Protein AF-A0A2S4K2B9-F1 (afdb_monomer_lite)

pLDDT: mean 93.17, std 3.6, range [71.62, 97.38]

Sequence (94 aa):
MKNYIDRHRDDYGVEPICRVLQMAPSCYWRHAARQRNPQLRSQRAQRDECLKADIQRVWHANWQVYGADKVWLQMNREGIPVARCTVERLMRAM

Foldseek 3Di:
DLVVCVVCCVPPNNVVVCVVVVHDSVVSVLVVCCVVPVVSDDPVSVVLVVVLVLLVVQCVVVVNPDDLVRSQVVCVVVVNDDDSVSSNVSVVVD

Structure (mmCIF, N/CA/C/O backbone):
data_AF-A0A2S4K2B9-F1
#
_entry.id   AF-A0A2S4K2B9-F1
#
loop_
_atom_site.group_PDB
_atom_site.id
_atom_site.type_symbol
_atom_site.label_atom_id
_atom_site.label_alt_id
_atom_site.label_comp_id
_atom_site.label_asym_id
_atom_site.label_entity_id
_atom_site.label_seq_id
_atom_site.pdbx_PDB_ins_code
_atom_site.Cartn_x
_atom_site.Cartn_y
_atom_site.Cartn_z
_atom_site.occupancy
_atom_site.B_iso_or_equiv
_atom_site.auth_seq_id
_atom_site.auth_comp_id
_atom_site.auth_asym_id
_atom_site.auth_atom_id
_atom_site.pdbx_PDB_model_num
ATOM 1 N N . MET A 1 1 ? 8.051 7.117 -14.618 1.00 71.62 1 MET A N 1
ATOM 2 C CA . MET A 1 1 ? 9.029 6.399 -15.469 1.00 71.62 1 MET A CA 1
ATOM 3 C C . MET A 1 1 ? 8.404 5.208 -16.191 1.00 71.62 1 MET A C 1
ATOM 5 O O . MET A 1 1 ? 8.391 5.217 -17.407 1.00 71.62 1 MET A O 1
ATOM 9 N N . LYS A 1 2 ? 7.813 4.224 -15.496 1.00 82.31 2 LYS A N 1
ATOM 10 C CA . LYS A 1 2 ? 7.212 3.040 -16.152 1.00 82.31 2 LYS A CA 1
ATOM 11 C C . LYS A 1 2 ? 5.943 3.365 -16.958 1.00 82.31 2 LYS A C 1
ATOM 13 O O . LYS A 1 2 ? 5.883 2.991 -18.117 1.00 82.31 2 LYS A O 1
ATOM 18 N N . ASN A 1 3 ? 5.069 4.228 -16.426 1.00 86.31 3 ASN A N 1
ATOM 19 C CA . ASN A 1 3 ? 3.904 4.756 -17.159 1.00 86.31 3 ASN A CA 1
ATOM 20 C C . ASN A 1 3 ? 4.271 5.481 -18.471 1.00 86.31 3 ASN A C 1
ATOM 22 O O . ASN A 1 3 ? 3.451 5.553 -19.376 1.00 86.31 3 ASN A O 1
ATOM 26 N N . TYR A 1 4 ? 5.480 6.049 -18.569 1.00 90.19 4 TYR A N 1
ATOM 27 C CA . TYR A 1 4 ? 5.950 6.684 -19.805 1.00 90.19 4 TYR A CA 1
ATOM 28 C C . TYR A 1 4 ? 6.282 5.627 -20.865 1.00 90.19 4 TYR A C 1
ATOM 30 O O . TYR A 1 4 ? 5.860 5.755 -22.007 1.00 90.19 4 TYR A O 1
ATOM 38 N N . ILE A 1 5 ? 6.961 4.545 -20.468 1.00 89.12 5 ILE A N 1
ATOM 39 C CA . ILE A 1 5 ? 7.230 3.399 -21.349 1.00 89.12 5 ILE A CA 1
ATOM 40 C C . ILE A 1 5 ? 5.911 2.778 -21.806 1.00 89.12 5 ILE A C 1
ATOM 42 O O . ILE A 1 5 ? 5.743 2.536 -22.990 1.00 89.12 5 ILE A O 1
ATOM 46 N N . ASP A 1 6 ? 4.956 2.576 -20.893 1.00 90.50 6 ASP A N 1
ATOM 47 C CA . ASP A 1 6 ? 3.651 1.994 -21.232 1.00 90.50 6 ASP A CA 1
ATOM 48 C C . ASP A 1 6 ? 2.881 2.826 -22.263 1.00 90.50 6 ASP A C 1
ATOM 50 O O . ASP A 1 6 ? 2.197 2.257 -23.103 1.00 90.50 6 ASP A O 1
ATOM 54 N N . ARG A 1 7 ? 3.017 4.157 -22.226 1.00 93.62 7 ARG A N 1
ATOM 55 C CA . ARG A 1 7 ? 2.350 5.066 -23.166 1.00 93.62 7 ARG A CA 1
ATOM 56 C C . ARG A 1 7 ? 2.995 5.093 -24.553 1.00 93.62 7 ARG A C 1
ATOM 58 O O . ARG A 1 7 ? 2.294 5.340 -25.520 1.00 93.62 7 ARG A O 1
ATOM 65 N N . HIS A 1 8 ? 4.306 4.883 -24.638 1.00 92.56 8 HIS A N 1
ATOM 66 C CA . HIS A 1 8 ? 5.084 5.125 -25.860 1.00 92.56 8 HIS A CA 1
ATOM 67 C C . HIS A 1 8 ? 5.742 3.865 -26.443 1.00 92.56 8 HIS A C 1
ATOM 69 O O . HIS A 1 8 ? 6.472 3.933 -27.432 1.00 92.56 8 HIS A O 1
ATOM 75 N N . ARG A 1 9 ? 5.507 2.698 -25.832 1.00 90.69 9 ARG A N 1
ATOM 76 C CA . ARG A 1 9 ? 6.062 1.411 -26.277 1.00 90.69 9 ARG A CA 1
ATOM 77 C C . ARG A 1 9 ?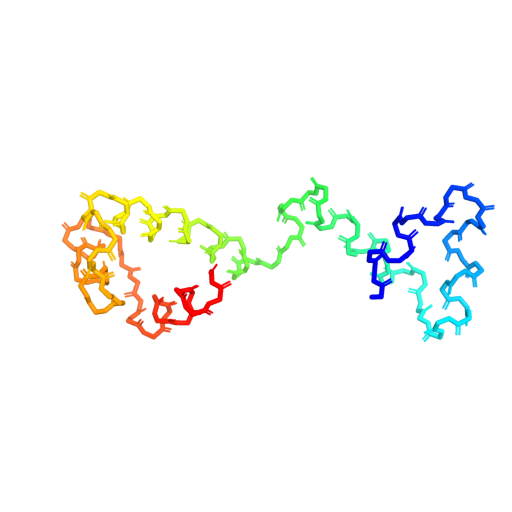 5.586 0.986 -27.663 1.00 90.69 9 ARG A C 1
ATOM 79 O O . ARG A 1 9 ? 6.320 0.244 -28.305 1.00 90.69 9 ARG A O 1
ATOM 86 N N . ASP A 1 10 ? 4.405 1.423 -28.092 1.00 92.94 10 ASP A N 1
ATOM 87 C CA . ASP A 1 10 ? 3.850 1.063 -29.401 1.00 92.94 10 ASP A CA 1
ATOM 88 C C . ASP A 1 10 ? 4.473 1.911 -30.524 1.00 92.94 10 ASP A C 1
ATOM 90 O O . ASP A 1 10 ? 4.664 1.411 -31.628 1.00 92.94 10 ASP A O 1
ATOM 94 N N . ASP A 1 11 ? 4.899 3.142 -30.211 1.00 94.81 11 ASP A N 1
ATOM 95 C CA . ASP A 1 11 ? 5.535 4.057 -31.167 1.00 94.81 11 ASP A CA 1
ATOM 96 C C . ASP A 1 11 ? 7.048 3.811 -31.305 1.00 94.81 11 ASP A C 1
ATOM 98 O O . ASP A 1 11 ? 7.588 3.804 -32.410 1.00 94.81 11 ASP A O 1
ATOM 102 N N . TYR A 1 12 ? 7.756 3.623 -30.182 1.00 92.31 12 TYR A N 1
ATOM 103 C CA . TYR A 1 12 ? 9.230 3.579 -30.162 1.00 92.31 12 TYR A CA 1
ATOM 104 C C . TYR A 1 12 ? 9.817 2.236 -29.717 1.00 92.31 12 TYR A C 1
ATOM 106 O O . TYR A 1 12 ? 11.032 2.048 -29.772 1.00 92.31 12 TYR A O 1
ATOM 114 N N . GLY A 1 13 ? 8.992 1.303 -29.243 1.00 92.31 13 GLY A N 1
ATOM 115 C CA . GLY A 1 13 ? 9.466 0.074 -28.614 1.00 92.31 13 GLY A CA 1
ATOM 116 C C . GLY A 1 13 ? 10.023 0.287 -27.199 1.00 92.31 13 GLY A C 1
ATOM 117 O O . GLY A 1 13 ? 10.418 1.375 -26.784 1.00 92.31 13 GLY A O 1
ATOM 118 N N . VAL A 1 14 ? 10.069 -0.792 -26.417 1.00 92.50 14 VAL A N 1
ATOM 119 C CA . VAL A 1 14 ? 10.499 -0.751 -25.007 1.00 92.50 14 VAL A CA 1
ATOM 120 C C . VAL A 1 14 ? 12.009 -0.528 -24.872 1.00 92.50 14 VAL A C 1
ATOM 122 O O . VAL A 1 14 ? 12.450 0.245 -24.025 1.00 92.50 14 VAL A O 1
ATOM 125 N N . GLU A 1 15 ? 12.818 -1.201 -25.692 1.00 93.00 15 GLU A N 1
ATOM 126 C CA . GLU A 1 15 ? 14.281 -1.192 -25.554 1.00 93.00 15 GLU A CA 1
ATOM 127 C C . GLU A 1 15 ? 14.924 0.180 -25.824 1.00 93.00 15 GLU A C 1
ATOM 129 O O . GLU A 1 15 ? 15.775 0.581 -25.022 1.00 93.00 15 GLU A O 1
ATOM 134 N N . PRO A 1 16 ? 14.519 0.948 -26.860 1.00 95.06 16 PRO A N 1
ATOM 135 C CA . PRO A 1 16 ? 15.058 2.289 -27.091 1.00 95.06 16 PRO A CA 1
ATOM 136 C C . PRO A 1 16 ? 14.736 3.256 -25.949 1.00 95.06 16 PRO A C 1
ATOM 138 O O . PRO A 1 16 ? 15.620 3.970 -25.473 1.00 95.06 16 PRO A O 1
ATOM 141 N N . ILE A 1 17 ? 13.501 3.218 -25.436 1.00 94.00 17 ILE A N 1
ATOM 142 C CA . ILE A 1 17 ? 13.084 4.037 -24.291 1.00 94.00 17 ILE A CA 1
ATOM 143 C C . ILE A 1 17 ? 13.891 3.657 -23.045 1.00 94.00 17 ILE A C 1
ATOM 145 O O . ILE A 1 17 ? 14.402 4.527 -22.337 1.00 94.00 17 ILE A O 1
ATOM 149 N N . CYS A 1 18 ? 14.046 2.356 -22.777 1.00 94.00 18 CYS A N 1
ATOM 150 C CA . CYS A 1 18 ? 14.832 1.872 -21.648 1.00 94.00 18 CYS A CA 1
ATOM 151 C C . CYS A 1 18 ? 16.301 2.312 -21.726 1.00 94.00 18 CYS A C 1
ATOM 153 O O . CYS A 1 18 ? 16.869 2.675 -20.696 1.00 94.00 18 CYS A O 1
ATOM 155 N N . ARG A 1 19 ? 16.894 2.343 -22.928 1.00 93.81 19 ARG A N 1
ATOM 156 C CA . ARG A 1 19 ? 18.267 2.818 -23.152 1.00 93.81 19 ARG A CA 1
ATOM 157 C C . ARG A 1 19 ? 18.432 4.293 -22.783 1.00 93.81 19 ARG A C 1
ATOM 159 O O . ARG A 1 19 ? 19.351 4.619 -22.039 1.00 93.81 19 ARG A O 1
ATOM 166 N N . VAL A 1 20 ? 17.538 5.165 -23.255 1.00 94.94 20 VAL A N 1
ATOM 167 C CA . VAL A 1 20 ? 17.583 6.612 -22.955 1.00 94.94 20 VAL A CA 1
ATOM 168 C C . VAL A 1 20 ? 17.393 6.871 -21.464 1.00 94.94 20 VAL A C 1
ATOM 170 O O . VAL A 1 20 ? 18.102 7.668 -20.860 1.00 94.94 20 VAL A O 1
ATOM 173 N N . LEU A 1 21 ? 16.462 6.145 -20.853 1.00 91.88 21 LEU A N 1
ATOM 174 C CA . LEU A 1 21 ? 16.161 6.245 -19.432 1.00 91.88 21 LEU A CA 1
ATOM 175 C C . LEU A 1 21 ? 17.163 5.488 -18.535 1.00 91.88 21 LEU A C 1
ATOM 177 O O . LEU A 1 21 ? 16.940 5.409 -17.328 1.00 91.88 21 LEU A O 1
ATOM 181 N N . GLN A 1 22 ? 18.230 4.919 -19.112 1.00 93.50 22 GLN A N 1
ATOM 182 C CA . GLN A 1 22 ? 19.279 4.160 -18.421 1.00 93.50 22 GLN A CA 1
ATOM 183 C C . GLN A 1 22 ? 18.733 3.058 -17.494 1.00 93.50 22 GLN A C 1
ATOM 185 O O . GLN A 1 22 ? 19.213 2.851 -16.380 1.00 93.50 22 GLN A O 1
ATOM 190 N N . MET A 1 23 ? 17.715 2.325 -17.954 1.00 91.50 23 MET A N 1
ATOM 191 C CA . MET A 1 23 ? 17.144 1.190 -17.230 1.00 91.50 23 MET A CA 1
ATOM 192 C C . MET A 1 23 ? 17.290 -0.107 -18.023 1.00 91.50 23 MET A C 1
ATOM 194 O O . MET A 1 23 ? 17.167 -0.127 -19.244 1.00 91.50 23 MET A O 1
ATOM 198 N N . ALA A 1 24 ? 17.462 -1.227 -17.324 1.00 92.81 24 ALA A N 1
ATOM 199 C CA . ALA A 1 24 ? 17.444 -2.532 -17.972 1.00 92.81 24 ALA A CA 1
ATOM 200 C C . ALA A 1 24 ? 16.019 -2.884 -18.466 1.00 92.81 24 ALA A C 1
ATOM 202 O O . ALA A 1 24 ? 15.080 -2.839 -17.659 1.00 92.81 24 ALA A O 1
ATOM 203 N N . PRO A 1 25 ? 15.829 -3.319 -19.730 1.00 92.94 25 PRO A N 1
ATOM 204 C CA . PRO A 1 25 ? 14.523 -3.762 -20.238 1.00 92.94 25 PRO A CA 1
ATOM 205 C C . PRO A 1 25 ? 13.897 -4.890 -19.404 1.00 92.94 25 PRO A C 1
ATOM 207 O O . PRO A 1 25 ? 12.684 -4.938 -19.200 1.00 92.94 25 PRO A O 1
ATOM 210 N N . SER A 1 26 ? 14.726 -5.769 -18.832 1.00 93.25 26 SER A N 1
ATOM 211 C CA . SER A 1 26 ? 14.285 -6.845 -17.935 1.00 93.25 26 SER A CA 1
ATOM 212 C C . SER A 1 26 ? 13.566 -6.325 -16.682 1.00 93.25 26 SER A C 1
ATOM 214 O O . SER A 1 26 ? 12.612 -6.950 -16.213 1.00 93.25 26 SER A O 1
ATOM 216 N N . CYS A 1 27 ? 13.954 -5.158 -16.157 1.00 90.94 27 CYS A N 1
ATOM 217 C CA . CYS A 1 27 ? 13.273 -4.516 -15.032 1.00 90.94 27 CYS A CA 1
ATOM 218 C C . CYS A 1 27 ? 11.866 -4.042 -15.411 1.00 90.94 27 CYS A C 1
ATOM 220 O O . CYS A 1 27 ? 10.940 -4.179 -14.603 1.00 90.94 27 CYS A O 1
ATOM 222 N N . TYR A 1 28 ? 11.693 -3.516 -16.627 1.00 92.19 28 TYR A N 1
ATOM 223 C CA . TYR A 1 28 ? 10.378 -3.145 -17.145 1.00 92.19 28 TYR A CA 1
ATOM 224 C C . TYR A 1 28 ? 9.499 -4.381 -17.326 1.00 92.19 28 TYR A C 1
ATOM 226 O O . TYR A 1 28 ? 8.419 -4.448 -16.741 1.00 92.19 28 TYR A O 1
ATOM 234 N N . TRP A 1 29 ? 9.983 -5.404 -18.033 1.00 91.81 29 TRP A N 1
ATOM 235 C CA . TRP A 1 29 ? 9.200 -6.616 -18.279 1.00 91.81 29 TRP A CA 1
ATOM 236 C C . TRP A 1 29 ? 8.828 -7.351 -16.992 1.00 91.81 29 TRP A C 1
ATOM 238 O O . TRP A 1 29 ? 7.691 -7.795 -16.852 1.00 91.81 29 TRP A O 1
ATOM 248 N N . ARG A 1 30 ? 9.727 -7.399 -16.000 1.00 91.69 30 ARG A N 1
ATOM 249 C CA . ARG A 1 30 ? 9.417 -7.929 -14.662 1.00 91.69 30 ARG A CA 1
ATOM 250 C C . ARG A 1 30 ? 8.307 -7.134 -13.973 1.00 91.69 30 ARG A C 1
ATOM 252 O O . ARG A 1 30 ? 7.459 -7.722 -13.306 1.00 91.69 30 ARG A O 1
ATOM 259 N N . HIS A 1 31 ? 8.299 -5.809 -14.108 1.00 89.62 31 HIS A N 1
ATOM 260 C CA . HIS A 1 31 ? 7.213 -4.982 -13.587 1.00 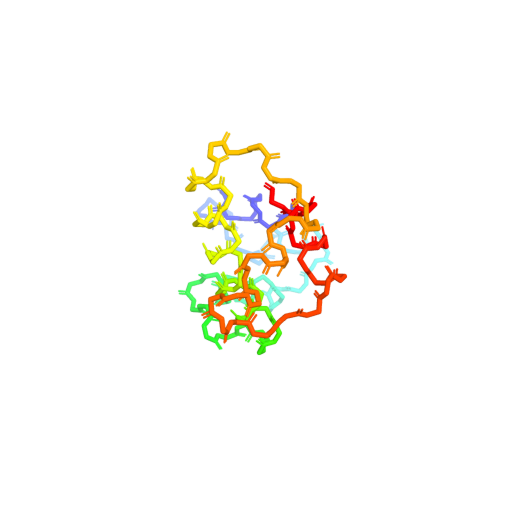89.62 31 HIS A CA 1
ATOM 261 C C . HIS A 1 31 ? 5.901 -5.232 -14.338 1.00 89.62 31 HIS A C 1
ATOM 263 O O . HIS A 1 31 ? 4.894 -5.510 -13.693 1.00 89.62 31 HIS A O 1
ATOM 269 N N . 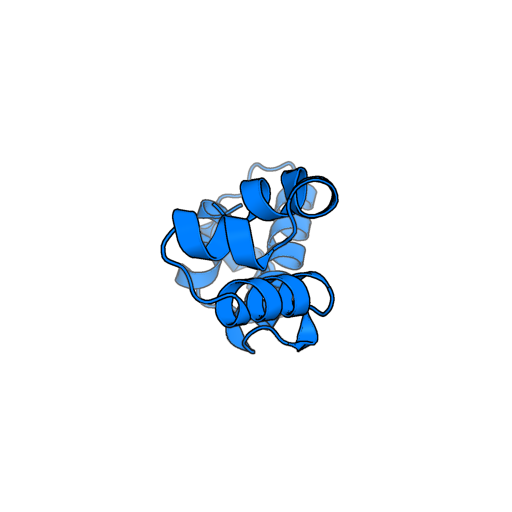ALA A 1 32 ? 5.922 -5.207 -15.671 1.00 90.94 32 ALA A N 1
ATOM 270 C CA . ALA A 1 32 ? 4.756 -5.471 -16.509 1.00 90.94 32 ALA A CA 1
ATOM 271 C C . ALA A 1 32 ? 4.171 -6.873 -16.259 1.00 90.94 32 ALA A C 1
ATOM 273 O O . ALA A 1 32 ? 2.955 -7.054 -16.266 1.00 90.94 32 ALA A O 1
ATOM 274 N 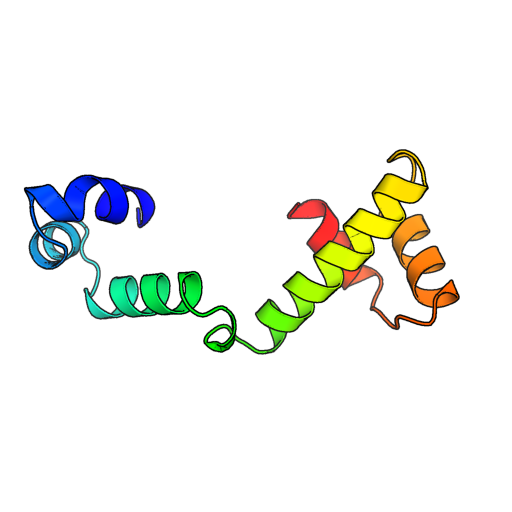N . ALA A 1 33 ? 5.015 -7.873 -15.991 1.00 91.31 33 ALA A N 1
ATOM 275 C CA . ALA A 1 33 ? 4.586 -9.214 -15.603 1.00 91.31 33 ALA A CA 1
ATOM 276 C C . ALA A 1 33 ? 3.897 -9.224 -14.228 1.00 91.31 33 ALA A C 1
ATOM 278 O O . ALA A 1 33 ? 2.838 -9.822 -14.089 1.00 91.31 33 ALA A O 1
ATOM 279 N N . ARG A 1 34 ? 4.438 -8.517 -13.225 1.00 91.69 34 ARG A N 1
ATOM 280 C CA . ARG A 1 34 ? 3.820 -8.383 -11.886 1.00 91.69 34 ARG A CA 1
ATOM 281 C C . ARG A 1 34 ? 2.522 -7.574 -11.871 1.00 91.69 34 ARG A C 1
ATOM 283 O O . ARG A 1 34 ? 1.745 -7.708 -10.926 1.00 91.69 34 ARG A O 1
ATOM 290 N N . GLN A 1 35 ? 2.324 -6.692 -12.850 1.00 87.25 35 GLN A N 1
ATOM 291 C CA . GLN A 1 35 ? 1.064 -5.970 -13.033 1.00 87.25 35 GLN A CA 1
ATOM 292 C C . GLN A 1 35 ? -0.004 -6.876 -13.643 1.00 87.25 35 GLN A C 1
ATOM 294 O O . GLN A 1 35 ? -1.116 -6.915 -13.134 1.00 87.25 35 GLN A O 1
ATOM 299 N N . ARG A 1 36 ? 0.356 -7.645 -14.680 1.00 88.81 36 ARG A N 1
ATOM 300 C CA . ARG A 1 36 ? -0.553 -8.599 -15.331 1.00 88.81 36 ARG A CA 1
ATOM 301 C C . ARG A 1 36 ? -0.907 -9.786 -14.437 1.00 88.81 36 ARG A C 1
ATOM 303 O O . ARG A 1 36 ? -2.066 -10.166 -14.370 1.00 88.81 36 ARG A O 1
ATOM 310 N N . ASN A 1 37 ? 0.081 -10.323 -13.723 1.00 90.44 37 ASN A N 1
ATOM 311 C CA . ASN A 1 37 ? -0.069 -11.483 -12.851 1.00 90.44 37 ASN A CA 1
ATOM 312 C C . ASN A 1 37 ? 0.281 -11.093 -11.406 1.00 90.44 37 ASN A C 1
ATOM 314 O O . ASN A 1 37 ? 1.456 -11.158 -11.017 1.00 90.44 37 ASN A O 1
ATOM 318 N N . PRO A 1 38 ? -0.715 -10.720 -10.580 1.00 86.50 38 PRO A N 1
ATOM 319 C CA . PRO A 1 38 ? -0.501 -10.364 -9.177 1.00 86.50 38 PRO A CA 1
ATOM 320 C C . PRO A 1 38 ? 0.190 -11.462 -8.352 1.00 86.50 38 PRO A C 1
ATOM 322 O O . PRO A 1 38 ? 0.922 -11.149 -7.416 1.00 86.50 38 PRO A O 1
ATOM 325 N N . GLN A 1 39 ? 0.050 -12.732 -8.746 1.00 88.50 39 GLN A N 1
ATOM 326 C CA . GLN A 1 39 ? 0.723 -13.880 -8.122 1.00 88.50 39 GLN A CA 1
ATOM 327 C C . GLN A 1 39 ? 2.261 -13.834 -8.231 1.00 88.50 39 GLN A C 1
ATOM 329 O O . GLN A 1 39 ? 2.953 -14.442 -7.421 1.00 88.50 39 GLN A O 1
ATOM 334 N N . LEU A 1 40 ? 2.822 -13.082 -9.189 1.00 89.94 40 LEU A N 1
ATOM 335 C CA . LEU A 1 40 ? 4.276 -12.889 -9.331 1.00 89.94 40 LEU A CA 1
ATOM 336 C C . LEU A 1 40 ? 4.841 -11.822 -8.375 1.00 89.94 40 LEU A C 1
ATOM 338 O O . LEU A 1 40 ? 6.051 -11.553 -8.361 1.00 89.94 40 LEU A O 1
ATOM 342 N N . ARG A 1 41 ? 3.974 -11.140 -7.618 1.00 90.56 41 ARG A N 1
ATOM 343 C CA . ARG A 1 41 ? 4.385 -10.187 -6.581 1.00 90.56 41 ARG A CA 1
ATOM 344 C C . ARG A 1 41 ? 4.903 -10.950 -5.361 1.00 90.56 41 ARG A C 1
ATOM 346 O O . ARG A 1 41 ? 4.641 -12.135 -5.195 1.00 90.56 41 ARG A O 1
ATOM 353 N N . SER A 1 42 ? 5.651 -10.279 -4.490 1.00 92.06 42 SER A N 1
ATOM 354 C CA . SER A 1 42 ? 6.099 -10.908 -3.244 1.00 92.06 42 SER A CA 1
ATOM 355 C C . SER A 1 42 ? 4.904 -11.316 -2.379 1.00 92.06 42 SER A C 1
ATOM 357 O O . SER A 1 42 ? 3.867 -10.653 -2.408 1.00 92.06 42 SER A O 1
ATOM 359 N N . GLN A 1 43 ? 5.062 -12.359 -1.561 1.00 92.56 43 GLN A N 1
ATOM 360 C CA . GLN A 1 43 ? 4.008 -12.817 -0.644 1.00 92.56 43 GLN A CA 1
ATOM 361 C C . GLN A 1 43 ? 3.495 -11.683 0.257 1.00 92.56 43 GLN A C 1
ATOM 363 O O . GLN A 1 43 ? 2.294 -11.543 0.461 1.00 92.56 43 GLN A O 1
ATOM 368 N N . ARG A 1 44 ? 4.398 -10.808 0.724 1.00 92.25 44 ARG A N 1
ATOM 369 C CA . ARG A 1 44 ? 4.034 -9.603 1.481 1.00 92.25 44 ARG A CA 1
ATOM 370 C C . ARG A 1 44 ? 3.111 -8.677 0.690 1.00 92.25 44 ARG A C 1
ATOM 372 O O . ARG A 1 44 ? 2.122 -8.221 1.241 1.00 92.25 44 ARG A O 1
ATOM 379 N N . ALA A 1 45 ? 3.427 -8.395 -0.573 1.00 91.94 45 ALA A N 1
ATOM 380 C CA . ALA A 1 45 ? 2.605 -7.516 -1.402 1.00 91.94 45 ALA A CA 1
ATOM 381 C C . ALA A 1 45 ? 1.239 -8.143 -1.709 1.00 91.94 45 ALA A C 1
ATOM 383 O O . ALA A 1 45 ? 0.242 -7.437 -1.707 1.00 91.94 45 ALA A O 1
ATOM 384 N N . GLN A 1 46 ? 1.181 -9.459 -1.927 1.00 92.94 46 GLN A N 1
ATOM 385 C CA . GLN A 1 46 ? -0.089 -10.170 -2.100 1.00 92.94 46 GLN A CA 1
ATOM 386 C C . GLN A 1 46 ? -0.950 -10.080 -0.832 1.00 92.94 46 GLN A C 1
ATOM 388 O O . GLN A 1 46 ? -2.115 -9.702 -0.909 1.00 92.94 46 GLN A O 1
ATOM 393 N N . ARG A 1 47 ? -0.357 -10.339 0.342 1.00 93.44 47 ARG A N 1
ATOM 394 C CA . ARG A 1 47 ? -1.043 -10.205 1.634 1.00 93.44 47 ARG A CA 1
ATOM 395 C C . ARG A 1 47 ? -1.511 -8.773 1.887 1.00 93.44 47 ARG A C 1
ATOM 397 O O . ARG A 1 47 ? -2.642 -8.585 2.310 1.00 93.44 47 ARG A O 1
ATOM 404 N N . ASP A 1 48 ? -0.664 -7.781 1.621 1.00 94.62 48 ASP A N 1
ATOM 405 C CA . ASP A 1 48 ? -1.006 -6.366 1.784 1.00 94.62 48 ASP A CA 1
ATOM 406 C C . ASP A 1 48 ? -2.211 -5.977 0.909 1.00 94.62 48 ASP A C 1
ATOM 408 O O . ASP A 1 48 ? -3.075 -5.250 1.381 1.00 94.62 48 ASP A O 1
ATOM 412 N N . GLU A 1 49 ? -2.313 -6.472 -0.328 1.00 92.38 49 GLU A N 1
ATOM 413 C CA . GLU A 1 49 ? -3.472 -6.204 -1.195 1.00 92.38 49 GLU A CA 1
ATOM 414 C C . GLU A 1 49 ? -4.766 -6.839 -0.659 1.00 92.38 49 GLU A C 1
ATOM 416 O O . GLU A 1 49 ? -5.794 -6.164 -0.626 1.00 92.38 49 GLU A O 1
ATOM 421 N N . CYS A 1 50 ? -4.719 -8.080 -0.155 1.00 93.12 50 CYS A N 1
ATOM 422 C CA . CYS A 1 50 ? -5.865 -8.682 0.538 1.00 93.12 50 CYS A CA 1
ATOM 423 C C . CYS A 1 50 ? -6.288 -7.837 1.752 1.00 93.12 50 CYS A C 1
ATOM 425 O O . CYS A 1 50 ? -7.457 -7.496 1.901 1.00 93.12 50 CYS A O 1
ATOM 427 N N . LEU A 1 51 ? -5.320 -7.435 2.582 1.00 95.38 51 LEU A N 1
ATOM 428 C CA . LEU A 1 51 ? -5.583 -6.633 3.777 1.00 95.38 51 LEU A CA 1
ATOM 429 C C . LEU A 1 51 ? -6.137 -5.246 3.449 1.00 95.38 51 LEU A C 1
ATOM 431 O O . LEU A 1 51 ? -6.986 -4.751 4.183 1.00 95.38 51 LEU A O 1
ATOM 435 N N . LYS A 1 52 ? -5.691 -4.611 2.360 1.00 95.88 52 LYS A N 1
ATOM 436 C CA . LYS A 1 52 ? -6.258 -3.335 1.904 1.00 95.88 52 LYS A CA 1
ATOM 437 C C . LYS A 1 52 ? -7.740 -3.466 1.573 1.00 95.88 52 LYS A C 1
ATOM 439 O O . LYS A 1 52 ? -8.501 -2.584 1.951 1.00 95.88 52 LYS A O 1
ATOM 444 N N . ALA A 1 53 ? -8.152 -4.551 0.915 1.00 95.25 53 ALA A N 1
ATOM 445 C CA . ALA A 1 53 ? -9.562 -4.786 0.610 1.00 95.25 53 ALA A CA 1
ATOM 446 C C . ALA A 1 53 ? -10.404 -4.918 1.894 1.00 95.25 5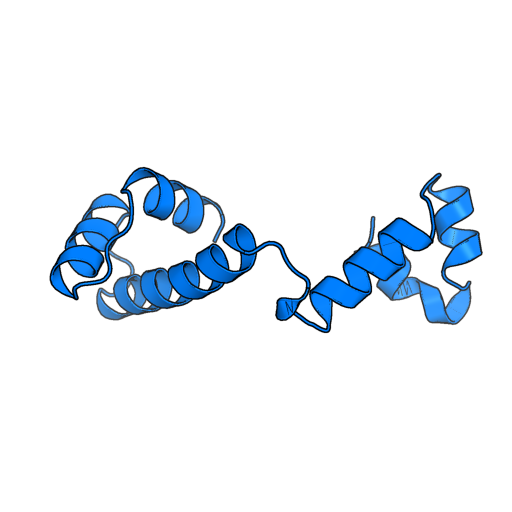3 ALA A C 1
ATOM 448 O O . ALA A 1 53 ? -11.463 -4.299 2.001 1.00 95.25 53 ALA A O 1
ATOM 449 N N . ASP A 1 54 ? -9.905 -5.639 2.904 1.00 95.81 54 ASP A N 1
ATOM 450 C CA . ASP A 1 54 ? -10.573 -5.747 4.208 1.00 95.81 54 ASP A CA 1
ATOM 451 C C . ASP A 1 54 ? -10.626 -4.409 4.960 1.00 95.81 54 ASP A C 1
ATOM 453 O O . ASP A 1 54 ? -11.672 -4.032 5.490 1.00 95.81 54 ASP A O 1
ATOM 457 N N . ILE A 1 55 ? -9.519 -3.660 4.964 1.00 95.88 55 ILE A N 1
ATOM 458 C CA . ILE A 1 55 ? -9.434 -2.314 5.548 1.00 95.88 55 ILE A CA 1
ATOM 459 C C . ILE A 1 55 ? -10.458 -1.386 4.887 1.00 95.88 55 ILE A C 1
ATOM 461 O O . ILE A 1 55 ? -11.201 -0.704 5.591 1.00 95.88 55 ILE A O 1
ATOM 465 N N . GLN A 1 56 ? -10.536 -1.380 3.552 1.00 96.31 56 GLN A N 1
ATOM 466 C CA . GLN A 1 56 ? -11.517 -0.591 2.803 1.00 96.31 56 GLN A CA 1
ATOM 467 C C . GLN A 1 56 ? -12.942 -0.997 3.160 1.00 96.31 56 GLN A C 1
ATOM 469 O O . GLN A 1 56 ? -13.757 -0.126 3.451 1.00 96.31 56 GLN A O 1
ATOM 474 N N . ARG A 1 57 ? -13.243 -2.300 3.194 1.00 96.56 57 ARG A N 1
ATOM 475 C CA . ARG A 1 57 ? -14.567 -2.810 3.573 1.00 96.56 57 ARG A CA 1
ATOM 476 C C . ARG A 1 57 ? -14.989 -2.292 4.946 1.00 96.56 57 ARG A C 1
ATOM 478 O O . ARG A 1 57 ? -16.077 -1.737 5.074 1.00 96.56 57 ARG A O 1
ATOM 485 N N . VAL A 1 58 ? -14.127 -2.429 5.954 1.00 96.06 58 VAL A N 1
ATOM 486 C CA . VAL A 1 58 ? -14.394 -1.953 7.321 1.00 96.06 58 VAL A CA 1
ATOM 487 C C . VAL A 1 58 ? -14.544 -0.431 7.360 1.00 96.06 58 VAL A C 1
ATOM 489 O O . VAL A 1 58 ? -15.449 0.088 8.015 1.00 96.06 58 VAL A O 1
ATOM 492 N N . TRP A 1 59 ? -13.684 0.297 6.650 1.00 96.44 59 TRP A N 1
ATOM 493 C CA . TRP A 1 59 ? -13.715 1.756 6.603 1.00 96.44 59 TRP A CA 1
ATOM 494 C C . TRP A 1 59 ? -14.998 2.285 5.949 1.00 96.44 59 TRP A C 1
ATOM 496 O O . TRP A 1 59 ? -15.667 3.146 6.520 1.00 96.44 59 TRP A O 1
ATOM 506 N N . HIS A 1 60 ? -15.402 1.719 4.809 1.00 96.19 60 HIS A N 1
ATOM 507 C CA . HIS A 1 60 ? -16.645 2.067 4.118 1.00 96.19 60 HIS A CA 1
ATOM 508 C C . HIS A 1 60 ? -17.891 1.676 4.920 1.00 96.19 60 HIS A C 1
ATOM 510 O O . HIS A 1 60 ? -18.829 2.469 4.997 1.00 96.19 60 HIS A O 1
ATOM 516 N N . ALA A 1 61 ? -17.889 0.508 5.573 1.00 95.62 61 ALA A N 1
ATOM 517 C CA . ALA A 1 61 ? -18.990 0.078 6.438 1.00 95.62 61 ALA A CA 1
ATOM 518 C C . ALA A 1 61 ? -19.232 1.040 7.617 1.00 95.62 61 ALA A C 1
ATOM 520 O O . ALA A 1 61 ? -20.359 1.169 8.082 1.00 95.62 61 ALA A O 1
ATOM 521 N N . ASN A 1 62 ? -18.192 1.753 8.064 1.00 93.75 62 ASN A N 1
ATOM 522 C CA . ASN A 1 62 ? -18.260 2.750 9.136 1.00 93.75 62 ASN A CA 1
ATOM 523 C C . ASN A 1 62 ? -18.277 4.197 8.608 1.00 93.75 62 ASN A C 1
ATOM 525 O O . ASN A 1 62 ? -17.797 5.113 9.282 1.00 93.75 62 ASN A O 1
ATOM 529 N N . TRP A 1 63 ? -18.778 4.393 7.382 1.00 94.00 63 TRP A N 1
ATOM 530 C CA . TRP A 1 63 ? -18.926 5.700 6.722 1.00 94.00 63 TRP A CA 1
ATOM 531 C C . TRP A 1 63 ? -17.652 6.543 6.734 1.00 94.00 63 TRP A C 1
ATOM 533 O O . TRP A 1 63 ? -17.696 7.762 6.859 1.00 94.00 63 TRP A O 1
ATOM 543 N N . GLN A 1 64 ? -16.501 5.881 6.634 1.00 94.44 64 GLN A N 1
ATOM 544 C CA . GLN A 1 64 ? -15.185 6.508 6.567 1.00 94.44 64 GLN A CA 1
ATOM 545 C C . GLN A 1 64 ? -14.745 7.263 7.836 1.00 94.44 64 GLN A C 1
ATOM 547 O O . GLN A 1 64 ? -13.679 7.875 7.856 1.00 94.44 64 GLN A O 1
ATOM 552 N N . VAL A 1 65 ? -15.505 7.164 8.933 1.00 95.94 65 VAL A N 1
ATOM 553 C CA . VAL A 1 65 ? -15.203 7.840 10.209 1.00 95.94 65 VAL A CA 1
ATOM 554 C C . VAL A 1 65 ? -14.066 7.144 10.968 1.00 95.94 65 VAL A C 1
ATOM 556 O O . VAL A 1 65 ? -13.402 7.734 11.822 1.00 95.94 65 VAL A O 1
ATOM 559 N N . TYR A 1 66 ? -13.842 5.857 10.704 1.00 96.50 66 TYR A N 1
ATOM 560 C CA . TYR A 1 66 ? -12.847 5.077 11.430 1.00 96.50 66 TYR A CA 1
ATOM 561 C C . TYR A 1 66 ? -11.433 5.386 10.931 1.00 96.50 66 TYR A C 1
ATOM 563 O O . TYR A 1 66 ? -11.095 5.121 9.784 1.00 96.50 66 TYR A O 1
ATOM 571 N N . GLY A 1 67 ? -10.585 5.896 11.826 1.00 94.69 67 GLY A N 1
ATOM 572 C CA . GLY A 1 67 ? -9.137 5.920 11.618 1.00 94.69 67 GLY A CA 1
ATOM 573 C C . GLY A 1 67 ? -8.500 4.538 11.815 1.00 94.69 67 GLY A C 1
ATOM 574 O O . GLY A 1 67 ? -9.172 3.583 12.216 1.00 94.69 67 GLY A O 1
ATOM 575 N N . ALA A 1 68 ? -7.186 4.450 11.597 1.00 95.50 68 ALA A N 1
ATOM 576 C CA . ALA A 1 68 ? -6.431 3.193 11.633 1.00 95.50 68 ALA A CA 1
ATOM 577 C C . ALA A 1 68 ? -6.641 2.362 12.905 1.00 95.50 68 ALA A C 1
ATOM 579 O O . ALA A 1 68 ? -6.848 1.154 12.812 1.00 95.50 68 ALA A O 1
ATOM 580 N N . ASP A 1 69 ? -6.684 2.997 14.076 1.00 96.56 69 ASP A N 1
ATOM 581 C CA . ASP A 1 69 ? -6.874 2.301 15.354 1.00 96.56 69 ASP A CA 1
ATOM 582 C C . ASP A 1 69 ? -8.245 1.623 15.455 1.00 96.56 69 ASP A C 1
ATOM 584 O O . ASP A 1 69 ? -8.351 0.486 15.919 1.00 96.56 69 ASP A O 1
ATOM 588 N N . LYS A 1 70 ? -9.302 2.294 14.978 1.00 97.25 70 LYS A N 1
ATOM 589 C CA . LYS A 1 70 ? -10.665 1.747 14.995 1.00 97.25 70 LYS A CA 1
ATOM 590 C C . LYS A 1 70 ? -10.841 0.655 13.944 1.00 97.25 70 LYS A C 1
ATOM 592 O O . LYS A 1 70 ? -11.476 -0.355 14.233 1.00 97.25 70 LYS A O 1
ATOM 597 N N . VAL A 1 71 ? -10.246 0.827 12.761 1.00 97.12 71 VAL A N 1
ATOM 598 C CA . VAL A 1 71 ? -10.229 -0.215 11.725 1.00 97.12 71 VAL A CA 1
ATOM 599 C C . VAL A 1 71 ? -9.497 -1.455 12.232 1.00 97.12 71 VAL A C 1
ATOM 601 O O . VAL A 1 71 ? -10.038 -2.551 12.148 1.00 97.12 71 VAL A O 1
ATOM 604 N N . TRP A 1 72 ? -8.315 -1.293 12.827 1.00 97.38 72 TRP A N 1
ATOM 605 C CA . TRP A 1 72 ? -7.548 -2.395 13.409 1.00 97.38 72 TRP A CA 1
ATOM 606 C C . TRP A 1 72 ? -8.340 -3.150 14.483 1.00 97.38 72 TRP A C 1
ATOM 608 O O . TRP A 1 72 ? -8.405 -4.380 14.454 1.00 97.38 72 TRP A O 1
ATOM 618 N N . LEU A 1 73 ? -8.989 -2.428 15.402 1.00 96.94 73 LEU A N 1
ATOM 619 C CA . LEU A 1 73 ? -9.817 -3.046 16.436 1.00 96.94 73 LEU A CA 1
ATOM 620 C C . LEU A 1 73 ? -10.989 -3.832 15.829 1.00 96.94 73 LEU A C 1
ATOM 622 O O . LEU A 1 73 ? -11.280 -4.940 16.275 1.00 96.94 73 LEU A O 1
ATOM 626 N N . GLN A 1 74 ? -11.638 -3.280 14.803 1.00 96.38 74 GLN A N 1
ATOM 627 C CA . GLN A 1 74 ? -12.751 -3.930 14.117 1.00 96.38 74 GLN A CA 1
ATOM 628 C C . GLN A 1 74 ? -12.304 -5.171 13.329 1.00 96.38 74 GLN A C 1
ATOM 630 O O . GLN A 1 74 ? -12.945 -6.211 13.432 1.00 96.38 74 GLN A O 1
ATOM 635 N N . MET A 1 75 ? -11.167 -5.118 12.632 1.00 95.81 75 MET A N 1
ATOM 636 C CA . MET A 1 75 ? -10.599 -6.283 11.942 1.00 95.81 75 MET A CA 1
ATOM 637 C C . MET A 1 75 ? -10.280 -7.429 12.910 1.00 95.81 75 MET A C 1
ATOM 639 O O . MET A 1 75 ? -10.590 -8.582 12.619 1.00 95.81 75 MET A O 1
ATOM 643 N N . ASN A 1 76 ? -9.729 -7.123 14.090 1.00 95.19 76 ASN A N 1
ATOM 644 C CA . ASN A 1 76 ? -9.479 -8.143 15.112 1.00 95.19 76 ASN A CA 1
ATOM 645 C C . ASN A 1 76 ? -10.779 -8.748 15.665 1.00 95.19 76 ASN A C 1
ATOM 647 O O . ASN A 1 76 ? -10.817 -9.946 15.933 1.00 95.19 76 ASN A O 1
ATOM 651 N N . ARG A 1 77 ? -11.847 -7.948 15.817 1.00 95.00 77 ARG A N 1
ATOM 652 C CA . ARG A 1 77 ? -13.178 -8.447 16.219 1.00 95.00 77 ARG A CA 1
ATOM 653 C C . ARG A 1 77 ? -13.782 -9.390 15.183 1.00 95.00 77 ARG A C 1
ATOM 655 O O . ARG A 1 77 ? -14.465 -10.334 15.552 1.00 95.00 77 ARG A O 1
ATOM 662 N N . GLU A 1 78 ? -13.501 -9.150 13.908 1.00 94.75 78 GLU A N 1
ATOM 663 C CA . GLU A 1 78 ? -13.907 -10.011 12.792 1.00 94.75 78 GLU A CA 1
ATOM 664 C C . GLU A 1 78 ? -12.984 -11.231 12.607 1.00 94.75 78 GLU A C 1
ATOM 666 O O . GLU A 1 78 ? -13.173 -12.016 11.682 1.00 94.75 78 GLU A O 1
ATOM 671 N N . GLY A 1 79 ? -11.991 -11.418 13.485 1.00 94.25 79 GLY A N 1
ATOM 672 C CA . GLY A 1 79 ? -11.090 -12.570 13.453 1.00 94.25 79 GLY A CA 1
ATOM 673 C C . GLY A 1 79 ? -9.978 -12.474 12.405 1.00 94.25 79 GLY A C 1
ATOM 674 O O . GLY A 1 79 ? -9.389 -13.495 12.059 1.00 94.25 79 GLY A O 1
ATOM 675 N N . ILE A 1 80 ? -9.667 -11.271 11.907 1.00 94.25 80 ILE A N 1
ATOM 676 C CA . ILE A 1 80 ? -8.590 -11.025 10.940 1.00 94.25 80 ILE A CA 1
ATOM 677 C C . ILE A 1 80 ? -7.364 -10.472 11.692 1.00 94.25 80 ILE A C 1
ATOM 679 O O . ILE A 1 80 ? -7.266 -9.259 11.898 1.00 94.25 80 ILE A O 1
ATOM 683 N N . PRO A 1 81 ? -6.406 -11.322 12.117 1.00 91.81 81 PRO A N 1
ATOM 684 C CA . PRO A 1 81 ? -5.268 -10.874 12.911 1.00 91.81 81 PRO A CA 1
ATOM 685 C C . PRO A 1 81 ? -4.279 -10.072 12.058 1.00 91.81 81 PRO A C 1
ATOM 687 O O . PRO A 1 81 ? -3.627 -10.595 11.144 1.00 91.81 81 PRO A O 1
ATOM 690 N N . VAL A 1 82 ? -4.134 -8.788 12.387 1.00 93.75 82 VAL A N 1
ATOM 691 C CA . VAL A 1 82 ? -3.199 -7.867 11.730 1.00 93.75 82 VAL A CA 1
ATOM 692 C C . VAL A 1 82 ? -2.521 -6.989 12.774 1.00 93.75 82 VAL A C 1
ATOM 694 O O . VAL A 1 82 ? -3.139 -6.531 13.734 1.00 93.75 82 VAL A O 1
ATOM 697 N N . ALA A 1 83 ? -1.230 -6.718 12.587 1.00 95.12 83 ALA A N 1
ATOM 698 C CA . ALA A 1 83 ? -0.520 -5.761 13.425 1.00 95.12 83 ALA A CA 1
ATOM 699 C C . ALA A 1 83 ? -1.041 -4.335 13.177 1.00 95.12 83 ALA A C 1
ATOM 701 O O . ALA A 1 83 ? -1.165 -3.914 12.026 1.00 95.12 83 ALA A O 1
ATOM 702 N N . ARG A 1 84 ? -1.260 -3.558 14.244 1.00 96.44 84 ARG A N 1
ATOM 703 C CA . ARG A 1 84 ? -1.716 -2.158 14.166 1.00 96.44 84 ARG A CA 1
ATOM 704 C C . ARG A 1 84 ? -0.887 -1.318 13.186 1.00 96.44 84 ARG A C 1
ATOM 706 O O . ARG A 1 84 ? -1.442 -0.681 12.297 1.00 96.44 84 ARG A O 1
ATOM 713 N N . CYS A 1 85 ? 0.442 -1.417 13.265 1.00 96.38 85 CYS A N 1
ATOM 714 C CA . CYS A 1 85 ? 1.365 -0.701 12.377 1.00 96.38 85 CYS A CA 1
ATOM 715 C C . CYS A 1 85 ? 1.199 -1.065 10.888 1.00 96.38 85 CYS A C 1
ATOM 717 O O . CYS A 1 85 ? 1.534 -0.275 10.006 1.00 96.38 85 CYS A O 1
ATOM 719 N N . THR A 1 86 ? 0.675 -2.258 10.582 1.00 96.06 86 THR A N 1
ATOM 720 C CA . THR A 1 86 ? 0.359 -2.658 9.206 1.00 96.06 86 THR A CA 1
ATOM 721 C C . THR A 1 86 ? -0.893 -1.952 8.712 1.00 96.06 86 THR A C 1
ATOM 723 O O . THR A 1 86 ? -0.867 -1.436 7.601 1.00 96.06 86 THR A O 1
ATOM 726 N N . VAL A 1 87 ? -1.940 -1.860 9.536 1.00 96.44 87 VAL A N 1
ATOM 727 C CA . VAL A 1 87 ? -3.161 -1.113 9.195 1.00 96.44 87 VAL A CA 1
ATOM 728 C C . VAL A 1 87 ? -2.842 0.366 8.984 1.00 96.44 87 VAL A C 1
ATOM 730 O O . VAL A 1 87 ? -3.180 0.913 7.941 1.00 96.44 87 VAL A O 1
ATOM 733 N N . GLU A 1 88 ? -2.103 0.988 9.908 1.00 97.06 88 GLU A N 1
ATOM 734 C CA . GLU A 1 88 ? -1.667 2.389 9.795 1.00 97.06 88 GLU A CA 1
ATOM 735 C C . GLU A 1 88 ? -0.881 2.645 8.503 1.00 97.06 88 GLU A C 1
ATOM 737 O O . GLU A 1 88 ? -1.187 3.568 7.744 1.00 97.06 88 GLU A O 1
ATOM 742 N N . ARG A 1 89 ? 0.114 1.795 8.216 1.00 97.38 89 ARG A N 1
ATOM 743 C CA . ARG A 1 89 ? 0.921 1.888 6.994 1.00 97.38 89 A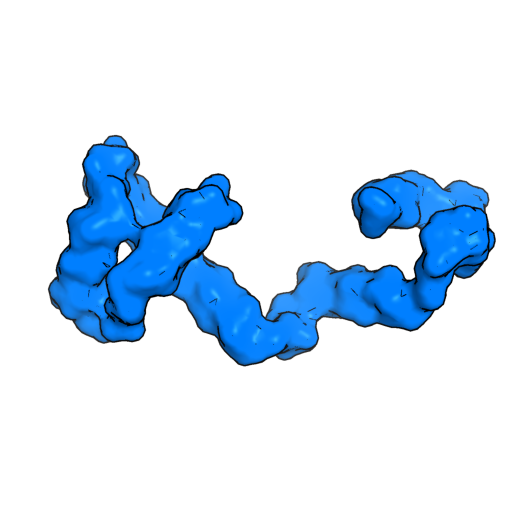RG A CA 1
ATOM 744 C C . ARG A 1 89 ? 0.071 1.738 5.735 1.00 97.38 89 ARG A C 1
ATOM 746 O O . ARG A 1 89 ? 0.312 2.458 4.770 1.00 97.38 89 ARG A O 1
ATOM 753 N N . LEU A 1 90 ? -0.852 0.776 5.711 1.00 96.19 90 LEU A N 1
ATOM 754 C CA . LEU A 1 90 ? -1.676 0.501 4.536 1.00 96.19 90 LEU A CA 1
ATOM 755 C C . LEU A 1 90 ? -2.703 1.608 4.303 1.00 96.19 90 LEU A C 1
ATOM 757 O O . LEU A 1 90 ? -2.804 2.064 3.172 1.00 96.19 90 LEU A O 1
ATOM 761 N N . MET A 1 91 ? -3.364 2.106 5.351 1.00 95.38 91 MET A N 1
ATOM 762 C CA . MET A 1 91 ? -4.288 3.240 5.241 1.00 95.38 91 MET A CA 1
ATOM 763 C C . MET A 1 91 ? -3.592 4.523 4.790 1.00 95.38 91 MET A C 1
ATOM 765 O O . MET A 1 91 ? -4.176 5.281 4.033 1.00 95.38 91 MET A O 1
ATOM 769 N N . ARG A 1 92 ? -2.340 4.769 5.199 1.00 94.75 92 ARG A N 1
ATOM 770 C CA . ARG A 1 92 ? -1.569 5.932 4.720 1.00 94.75 92 ARG A CA 1
ATOM 771 C C . ARG A 1 92 ? -1.174 5.831 3.240 1.00 94.75 92 ARG A C 1
ATOM 773 O O . ARG A 1 92 ? -0.858 6.842 2.624 1.00 94.75 92 ARG A O 1
ATOM 780 N N . ALA A 1 93 ? -1.101 4.613 2.708 1.00 91.50 93 ALA A N 1
ATOM 781 C CA . ALA A 1 93 ? -0.701 4.335 1.330 1.00 91.50 93 ALA A CA 1
ATOM 782 C C . ALA A 1 93 ? -1.894 4.139 0.376 1.00 91.50 93 ALA A C 1
ATOM 784 O O . ALA A 1 93 ? -1.671 3.824 -0.796 1.00 91.50 93 ALA A O 1
ATOM 785 N N . MET A 1 94 ? -3.119 4.252 0.889 1.00 88.19 94 MET A N 1
ATOM 786 C CA . MET A 1 94 ? -4.381 4.212 0.150 1.00 88.19 94 MET A CA 1
ATOM 787 C C . MET A 1 94 ? -4.899 5.630 -0.057 1.00 88.19 94 MET A C 1
ATOM 789 O O . MET A 1 94 ? -5.463 5.857 -1.147 1.00 88.19 94 MET A O 1
#

Radius of gyration: 18.37 Å; chains: 1; bounding box: 38×22×48 Å

Secondary structure (DSSP, 8-state):
-HHHHHHHHHHH-HHHHHHHTT--HHHHHHHHHHHH-GGGS-HHHHHHHHHHHHHHHHHHHTTT---HHHHHHHHHHTT----HHHHHHHHHT-